Protein AF-A0A661XI75-F1 (afdb_monomer_lite)

Radius of gyration: 15.59 Å; chains: 1; bounding box: 36×25×46 Å

Sequence (110 aa):
MRKETKYEMVGIIIVKDWYGNSGYANICIETDQEGYERIKKDPLQDYLSFGVAKVTYCEFEVFKEIIYRTPKKTITVAHNEPIETITSGTPDTEIYQTALEYPNYVKIKY

Secondary structure (DSSP, 8-state):
-EEEEEEEEEEEEEEE-TTS-EEEEEEEEEE-HHHHHHHHH-TTS---SSS-SEEEEEEEEEEEEEEEEETTEEEEEE-SS-SEEEEEE---HHHHHHHHHS--EEEEE-

Foldseek 3Di:
DDKFKKKWKWWKWWFAFPVRDIAMATEIEIEGPVVVVVCLVPVWDDQDPDGGPTTQKIKIQMWMWMWDDDPVDIDIDTDPHGPDMDIDHDDPVVNRVVCVVDPDYDYGYD

Structure (mmCIF, N/CA/C/O backbone):
data_AF-A0A661XI75-F1
#
_entry.id   AF-A0A661XI75-F1
#
loop_
_atom_site.group_PDB
_atom_site.id
_atom_site.type_symbol
_atom_site.label_atom_id
_atom_site.label_alt_id
_atom_site.label_comp_id
_atom_site.label_asym_id
_atom_site.label_entity_id
_atom_site.label_seq_id
_atom_site.pdbx_PDB_ins_code
_atom_site.Cartn_x
_atom_site.Cartn_y
_atom_site.Cartn_z
_atom_site.occupancy
_atom_site.B_iso_or_equiv
_atom_site.auth_seq_id
_atom_site.auth_comp_id
_atom_site.auth_asym_id
_atom_site.auth_atom_id
_atom_site.pdbx_PDB_model_num
ATOM 1 N N . MET A 1 1 ? -15.262 -4.636 26.847 1.00 75.94 1 MET A N 1
ATOM 2 C CA . MET A 1 1 ? -15.244 -3.784 25.637 1.00 75.94 1 MET A CA 1
ATOM 3 C C . MET A 1 1 ? -14.091 -4.261 24.780 1.00 75.94 1 MET A C 1
ATOM 5 O O . MET A 1 1 ? -12.980 -4.295 25.290 1.00 75.94 1 MET A O 1
ATOM 9 N N . ARG A 1 2 ? -14.345 -4.717 23.550 1.00 86.88 2 ARG A N 1
ATOM 10 C CA . ARG A 1 2 ? -13.281 -5.192 22.654 1.00 86.88 2 ARG A CA 1
ATOM 11 C C . ARG A 1 2 ? -12.793 -4.013 21.817 1.00 86.88 2 ARG A C 1
ATOM 13 O O . ARG A 1 2 ? -13.622 -3.308 21.246 1.00 86.88 2 ARG A O 1
ATOM 20 N N . LYS A 1 3 ? -11.479 -3.802 21.784 1.00 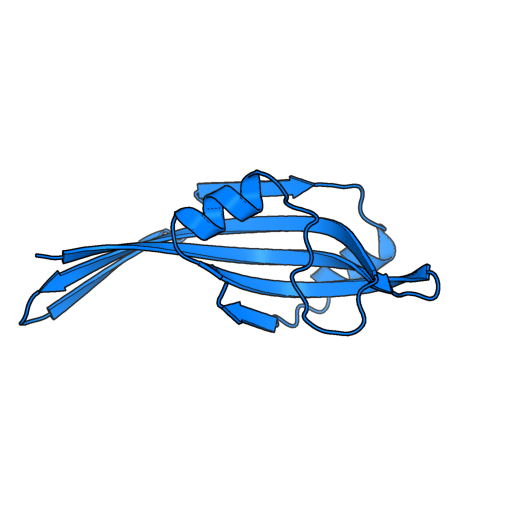89.88 3 LYS A N 1
ATOM 21 C CA . LYS A 1 3 ? -10.814 -2.826 20.919 1.00 89.88 3 LYS A CA 1
ATOM 22 C C . LYS A 1 3 ? -10.163 -3.583 19.766 1.00 89.88 3 LYS A C 1
ATOM 24 O O . LYS A 1 3 ? -9.489 -4.580 20.003 1.00 89.88 3 LYS A O 1
ATOM 29 N N . GLU A 1 4 ? -10.397 -3.121 18.553 1.00 91.88 4 GLU A N 1
ATOM 30 C CA . GLU A 1 4 ? -9.801 -3.628 17.320 1.00 91.88 4 GLU A CA 1
ATOM 31 C C . GLU A 1 4 ? -9.175 -2.437 16.591 1.00 91.88 4 GLU A C 1
ATOM 33 O O . GLU A 1 4 ? -9.757 -1.352 16.575 1.00 91.88 4 GLU A O 1
ATOM 38 N N . THR A 1 5 ? -7.980 -2.627 16.043 1.00 93.19 5 THR A N 1
ATOM 39 C CA . THR A 1 5 ? -7.306 -1.630 15.208 1.00 93.19 5 THR A CA 1
ATOM 40 C C . THR A 1 5 ? -7.290 -2.170 13.791 1.00 93.19 5 THR A C 1
ATOM 42 O O . THR A 1 5 ? -6.877 -3.312 13.589 1.00 93.19 5 THR A O 1
ATOM 45 N N . LYS A 1 6 ? -7.723 -1.355 12.838 1.00 94.69 6 LYS A N 1
ATOM 46 C CA . LYS A 1 6 ? -7.615 -1.637 11.414 1.00 94.69 6 LYS A CA 1
ATOM 47 C C . LYS A 1 6 ? -6.770 -0.578 10.737 1.00 94.69 6 LYS A C 1
ATOM 49 O O . LYS A 1 6 ? -6.699 0.563 11.199 1.00 94.69 6 LYS A O 1
ATOM 54 N N . TYR A 1 7 ? -6.157 -0.992 9.647 1.00 95.50 7 TYR A N 1
ATOM 55 C CA . TYR A 1 7 ? -5.396 -0.147 8.759 1.00 95.50 7 TYR A CA 1
ATOM 56 C C . TYR A 1 7 ? -6.019 -0.239 7.376 1.00 95.50 7 TYR A C 1
ATOM 58 O O . TYR A 1 7 ? -6.318 -1.333 6.894 1.00 95.50 7 TYR A O 1
ATOM 66 N N . GLU A 1 8 ? -6.225 0.916 6.766 1.00 95.25 8 GLU A N 1
ATOM 67 C CA . GLU A 1 8 ? -6.613 1.033 5.370 1.00 95.25 8 GLU A CA 1
ATOM 68 C C . GLU A 1 8 ? -5.466 1.727 4.645 1.00 95.25 8 GLU A C 1
ATOM 70 O O . GLU A 1 8 ? -5.007 2.778 5.080 1.00 95.25 8 GLU A O 1
ATOM 75 N N . MET A 1 9 ? -4.945 1.113 3.590 1.00 95.50 9 MET A N 1
ATOM 76 C CA . MET A 1 9 ? -3.864 1.678 2.789 1.00 95.50 9 MET A CA 1
ATOM 77 C C . MET A 1 9 ? -4.387 1.964 1.399 1.00 95.50 9 MET A C 1
ATOM 79 O O . MET A 1 9 ? -4.796 1.040 0.696 1.00 95.50 9 MET A O 1
ATOM 83 N N . VAL A 1 10 ? -4.386 3.230 1.011 1.00 95.31 10 VAL A N 1
ATOM 84 C CA . VAL A 1 10 ? -4.907 3.673 -0.281 1.00 95.31 10 VAL A CA 1
ATOM 85 C C . VAL A 1 10 ? -3.755 4.223 -1.095 1.00 95.31 10 VAL A C 1
ATOM 87 O O . VAL A 1 10 ? -2.994 5.056 -0.612 1.00 95.31 10 VAL A O 1
ATOM 90 N N . GLY A 1 11 ? -3.604 3.756 -2.329 1.00 95.00 11 GLY A N 1
ATOM 91 C CA . GLY A 1 11 ? -2.580 4.306 -3.203 1.00 95.00 11 GLY A CA 1
ATOM 92 C C . GLY A 1 11 ? -2.339 3.492 -4.460 1.00 95.00 11 GLY A C 1
ATOM 93 O O . GLY A 1 11 ? -3.250 2.836 -4.966 1.00 95.00 11 GLY A O 1
ATOM 94 N N . ILE A 1 12 ? -1.119 3.568 -4.982 1.00 95.50 12 ILE A N 1
ATOM 95 C CA . ILE A 1 12 ? -0.750 3.071 -6.307 1.00 95.50 12 ILE A CA 1
ATOM 96 C C . ILE A 1 12 ? 0.357 2.036 -6.178 1.00 95.50 12 ILE A C 1
ATOM 98 O O . ILE A 1 12 ? 1.329 2.222 -5.448 1.00 95.50 12 ILE A O 1
ATOM 102 N N . ILE A 1 13 ? 0.245 0.974 -6.967 1.00 95.06 13 ILE A N 1
ATOM 103 C CA . ILE A 1 13 ? 1.363 0.095 -7.293 1.00 95.06 13 ILE A CA 1
ATOM 104 C C . ILE A 1 13 ? 1.654 0.159 -8.786 1.00 95.06 13 ILE A C 1
ATOM 106 O O . ILE A 1 13 ? 0.739 0.207 -9.608 1.00 95.06 13 ILE A O 1
ATOM 110 N N . ILE A 1 14 ? 2.935 0.120 -9.135 1.00 94.56 14 ILE A N 1
ATOM 111 C CA . ILE A 1 14 ? 3.407 -0.110 -10.500 1.00 94.56 14 ILE A CA 1
ATOM 112 C C . ILE A 1 14 ? 4.012 -1.502 -10.534 1.00 94.56 14 ILE A C 1
ATOM 114 O O . ILE A 1 14 ? 4.842 -1.863 -9.696 1.00 94.56 14 ILE A O 1
ATOM 118 N N . VAL A 1 15 ? 3.583 -2.283 -11.512 1.00 92.94 15 VAL A N 1
ATOM 119 C CA . VAL A 1 15 ? 3.909 -3.696 -11.651 1.00 92.94 15 VAL A CA 1
ATOM 120 C C . VAL A 1 15 ? 4.582 -3.954 -12.984 1.00 92.94 15 VAL A C 1
ATOM 122 O O . VAL A 1 15 ? 4.355 -3.233 -13.955 1.00 92.94 15 VAL A O 1
ATOM 125 N N . LYS A 1 16 ? 5.383 -5.018 -13.039 1.00 91.62 16 LYS A N 1
ATOM 126 C CA . LYS A 1 16 ? 5.811 -5.621 -14.300 1.00 91.62 16 LYS A CA 1
ATOM 127 C C . LYS A 1 16 ? 5.180 -6.988 -14.460 1.00 91.62 16 LYS A C 1
ATOM 129 O O . LYS A 1 16 ? 5.194 -7.786 -13.520 1.00 91.62 16 LYS A O 1
ATOM 134 N N . ASP A 1 17 ? 4.651 -7.250 -15.647 1.00 89.50 17 ASP A N 1
ATOM 135 C CA . ASP A 1 17 ? 4.215 -8.586 -16.034 1.00 89.50 17 ASP A CA 1
ATOM 136 C C . ASP A 1 17 ? 5.419 -9.489 -16.369 1.00 89.50 17 ASP A C 1
ATOM 138 O O . ASP A 1 17 ? 6.584 -9.074 -16.358 1.00 89.50 17 ASP A O 1
ATOM 142 N N . TRP A 1 18 ? 5.134 -10.753 -16.675 1.00 86.06 18 TRP A N 1
ATOM 143 C CA . TRP A 1 18 ? 6.144 -11.752 -17.039 1.00 86.06 18 TRP A CA 1
ATOM 144 C C . TRP A 1 18 ? 6.856 -11.467 -18.367 1.00 86.06 18 TRP A C 1
ATOM 146 O O . TRP A 1 18 ? 7.928 -12.018 -18.614 1.00 86.06 18 TRP A O 1
ATOM 156 N N . TYR A 1 19 ? 6.287 -10.604 -19.208 1.00 87.81 19 TYR A N 1
ATOM 157 C CA . TYR A 1 19 ? 6.856 -10.174 -20.484 1.00 87.81 19 TYR A CA 1
ATOM 158 C C . TYR A 1 19 ? 7.664 -8.872 -20.352 1.00 87.81 19 TYR A C 1
ATOM 160 O O . TYR A 1 19 ? 8.266 -8.420 -21.324 1.00 87.81 19 TYR A O 1
ATOM 168 N N . GLY A 1 20 ? 7.728 -8.292 -19.148 1.00 86.75 20 GLY A N 1
ATOM 169 C CA . GLY A 1 20 ? 8.452 -7.060 -18.854 1.00 86.75 20 GLY A CA 1
ATOM 170 C C . GLY A 1 20 ? 7.667 -5.780 -19.139 1.00 86.75 20 GLY A C 1
ATOM 171 O O . GLY A 1 20 ? 8.245 -4.699 -18.993 1.00 86.75 20 GLY A O 1
ATOM 172 N N . ASN A 1 21 ? 6.384 -5.879 -19.500 1.00 89.25 21 ASN A N 1
ATOM 173 C CA . ASN A 1 21 ? 5.521 -4.719 -19.685 1.00 89.25 21 ASN A CA 1
ATOM 174 C C . ASN A 1 21 ? 5.167 -4.123 -18.325 1.00 89.25 21 ASN A C 1
ATOM 176 O O . ASN A 1 21 ? 4.833 -4.846 -17.382 1.00 89.25 21 ASN A O 1
ATOM 180 N N . SER A 1 22 ? 5.236 -2.799 -18.236 1.00 91.56 22 SER A N 1
ATOM 181 C CA . SER A 1 22 ? 4.848 -2.064 -17.039 1.00 91.56 22 SER A CA 1
ATOM 182 C C . SER A 1 22 ? 3.348 -1.761 -17.062 1.00 91.56 22 SER A C 1
ATOM 184 O O . SER A 1 22 ? 2.785 -1.423 -18.102 1.00 91.56 22 SER A O 1
ATOM 186 N N . GLY A 1 23 ? 2.709 -1.840 -15.902 1.00 91.19 23 GLY A N 1
ATOM 187 C CA . GLY A 1 23 ? 1.327 -1.420 -15.685 1.00 91.19 23 GLY A CA 1
ATOM 188 C C . GLY A 1 23 ? 1.149 -0.866 -14.278 1.00 91.19 23 GLY A C 1
ATOM 189 O O . GLY A 1 23 ? 2.094 -0.855 -13.489 1.00 91.19 23 GLY A O 1
ATOM 190 N N . TYR A 1 24 ? -0.060 -0.421 -13.946 1.00 92.88 24 TYR A N 1
ATOM 191 C CA . TYR A 1 24 ? -0.381 0.069 -12.608 1.00 92.88 24 TYR A CA 1
ATOM 192 C C . TYR A 1 24 ? -1.682 -0.525 -12.082 1.00 92.88 24 TYR A C 1
ATOM 194 O O . TYR A 1 24 ? -2.539 -0.970 -12.846 1.00 92.88 24 TYR A O 1
ATOM 202 N N . ALA A 1 25 ? -1.836 -0.481 -10.764 1.00 92.19 25 ALA A N 1
ATOM 203 C CA . ALA A 1 25 ? -3.117 -0.653 -10.105 1.00 92.19 25 ALA A CA 1
ATOM 204 C C . ALA A 1 25 ? -3.244 0.367 -8.976 1.00 92.19 25 ALA A C 1
ATOM 206 O O . ALA A 1 25 ? -2.341 0.519 -8.154 1.00 92.19 25 ALA A O 1
ATOM 207 N N . ASN A 1 26 ? -4.385 1.046 -8.929 1.00 93.94 26 ASN A N 1
ATOM 208 C CA . ASN A 1 26 ? -4.797 1.759 -7.732 1.00 93.94 26 ASN A CA 1
ATOM 209 C C . ASN A 1 26 ? -5.389 0.719 -6.781 1.00 93.94 26 ASN A C 1
ATOM 211 O O . ASN A 1 26 ? -6.275 -0.038 -7.181 1.00 93.94 26 ASN A O 1
ATOM 215 N N . ILE A 1 27 ? -4.898 0.639 -5.550 1.00 93.88 27 ILE A N 1
ATOM 216 C CA . ILE A 1 27 ? -5.330 -0.373 -4.588 1.00 93.88 27 ILE A CA 1
ATOM 217 C C . ILE A 1 27 ? -5.739 0.251 -3.260 1.00 93.88 27 ILE A C 1
ATOM 219 O O . ILE A 1 27 ? -5.205 1.270 -2.826 1.00 93.88 27 ILE A O 1
ATOM 223 N N . CYS A 1 28 ? -6.722 -0.384 -2.635 1.00 94.62 28 CYS A N 1
ATOM 224 C CA . CYS A 1 28 ? -7.189 -0.097 -1.289 1.00 94.62 28 CYS A CA 1
ATOM 225 C C . CYS A 1 28 ? -7.049 -1.389 -0.481 1.00 94.62 28 CYS A C 1
ATOM 227 O O . CYS A 1 28 ? -7.793 -2.346 -0.707 1.00 94.62 28 CYS A O 1
ATOM 229 N N . ILE A 1 29 ? -6.060 -1.442 0.407 1.00 94.75 29 ILE A N 1
ATOM 230 C CA . ILE A 1 29 ? -5.752 -2.612 1.227 1.00 94.75 29 ILE A CA 1
ATOM 231 C C . ILE A 1 29 ? -6.365 -2.421 2.611 1.00 94.75 29 ILE A C 1
ATOM 233 O O . ILE A 1 29 ? -5.975 -1.517 3.344 1.00 94.75 29 ILE A O 1
ATOM 237 N N . GLU A 1 30 ? -7.276 -3.308 2.999 1.00 95.31 30 GLU A N 1
ATOM 238 C CA . GLU A 1 30 ? -7.736 -3.431 4.383 1.00 95.31 30 GLU A CA 1
ATOM 239 C C . GLU A 1 30 ? -6.931 -4.518 5.098 1.00 95.31 30 GLU A C 1
ATOM 241 O O . GLU A 1 30 ? -6.927 -5.672 4.665 1.00 95.31 30 GLU A O 1
ATOM 246 N N . THR A 1 31 ? -6.301 -4.168 6.220 1.00 95.19 31 THR A N 1
ATOM 247 C CA . THR A 1 31 ? -5.497 -5.099 7.022 1.00 95.19 31 THR A CA 1
ATOM 248 C C . THR A 1 31 ? -5.588 -4.803 8.522 1.00 95.19 31 THR A C 1
ATOM 250 O O . THR A 1 31 ? -6.063 -3.751 8.959 1.00 95.19 31 THR A O 1
ATOM 253 N N . ASP A 1 32 ? -5.135 -5.746 9.345 1.00 95.75 32 ASP A N 1
ATOM 254 C CA . ASP A 1 32 ? -4.845 -5.524 10.760 1.00 95.75 32 ASP A CA 1
ATOM 255 C C . ASP A 1 32 ? -3.397 -5.040 10.986 1.00 95.75 32 ASP A C 1
ATOM 257 O O . ASP A 1 32 ? -2.667 -4.733 10.041 1.00 95.75 32 ASP A O 1
ATOM 261 N N . GLN A 1 33 ? -2.985 -4.949 12.257 1.00 95.00 33 GLN A N 1
ATOM 262 C CA . GLN A 1 33 ? -1.623 -4.564 12.637 1.00 95.00 33 GLN A CA 1
ATOM 263 C C . GLN A 1 33 ? -0.560 -5.484 12.024 1.00 95.00 33 GLN A C 1
ATOM 265 O O . GLN A 1 33 ? 0.493 -4.997 11.627 1.00 95.00 33 GLN A O 1
ATOM 270 N N . GLU A 1 34 ? -0.800 -6.795 11.980 1.00 95.38 34 GLU A N 1
ATOM 271 C CA . GLU A 1 34 ? 0.193 -7.756 11.504 1.00 95.38 34 GLU A CA 1
ATOM 272 C C . GLU A 1 34 ? 0.433 -7.575 10.007 1.00 95.38 34 GLU A C 1
ATOM 274 O O . GLU A 1 34 ? 1.584 -7.450 9.582 1.00 95.38 34 GLU A O 1
ATOM 279 N N . GLY A 1 35 ? -0.637 -7.483 9.212 1.00 95.12 35 GLY A N 1
ATOM 280 C CA . GLY A 1 35 ? -0.489 -7.239 7.781 1.00 95.12 35 GLY A CA 1
ATOM 281 C C . GLY A 1 35 ? 0.048 -5.836 7.473 1.00 95.12 35 GLY A C 1
ATOM 282 O O . GLY A 1 35 ? 0.842 -5.694 6.546 1.00 95.12 35 GLY A O 1
ATOM 283 N N . TYR A 1 36 ? -0.241 -4.821 8.299 1.00 95.88 36 TYR A N 1
ATOM 284 C CA . TYR A 1 36 ? 0.399 -3.504 8.180 1.00 95.88 36 TYR A CA 1
ATOM 285 C C . TYR A 1 36 ? 1.920 -3.570 8.394 1.00 95.88 36 TYR A C 1
ATOM 287 O O . TYR A 1 36 ? 2.684 -3.065 7.570 1.00 95.88 36 TYR A O 1
ATOM 295 N N . GLU A 1 37 ? 2.385 -4.255 9.441 1.00 96.44 37 GLU A N 1
ATOM 296 C CA . GLU A 1 37 ? 3.823 -4.440 9.685 1.00 96.44 37 GLU A CA 1
ATOM 297 C C . GLU A 1 37 ? 4.489 -5.299 8.600 1.00 96.44 37 GLU A C 1
ATOM 299 O O . GLU A 1 37 ? 5.641 -5.057 8.233 1.00 96.44 37 GLU A O 1
ATOM 304 N N . ARG A 1 38 ? 3.773 -6.294 8.058 1.00 95.56 38 ARG A N 1
ATOM 305 C CA . ARG A 1 38 ? 4.234 -7.105 6.920 1.00 95.56 38 ARG A CA 1
ATOM 306 C C . ARG A 1 38 ? 4.449 -6.234 5.683 1.00 95.56 38 ARG A C 1
ATOM 308 O O . ARG A 1 38 ? 5.493 -6.346 5.047 1.00 95.56 38 ARG A O 1
ATOM 315 N N . ILE A 1 39 ? 3.511 -5.335 5.388 1.00 95.69 39 ILE A N 1
ATOM 316 C CA . ILE A 1 39 ? 3.615 -4.379 4.277 1.00 95.69 39 ILE A CA 1
ATOM 317 C C . ILE A 1 39 ? 4.772 -3.409 4.469 1.00 95.69 39 ILE A C 1
ATOM 319 O O . ILE A 1 39 ? 5.549 -3.205 3.544 1.00 95.69 39 ILE A O 1
ATOM 323 N N . LYS A 1 40 ? 4.970 -2.881 5.676 1.00 95.88 40 LYS A N 1
ATOM 324 C CA . LYS A 1 40 ? 6.111 -1.996 5.949 1.00 95.88 40 LYS A CA 1
ATOM 325 C C . LYS A 1 40 ? 7.467 -2.670 5.781 1.00 95.88 40 LYS A C 1
ATOM 327 O O . LYS A 1 40 ? 8.421 -2.010 5.379 1.00 95.88 40 LYS A O 1
ATOM 332 N N . LYS A 1 41 ? 7.571 -3.959 6.109 1.00 96.56 41 LYS A N 1
ATOM 333 C CA . LYS A 1 41 ? 8.820 -4.721 5.963 1.00 96.56 41 LYS A CA 1
ATOM 334 C C . LYS A 1 41 ? 9.1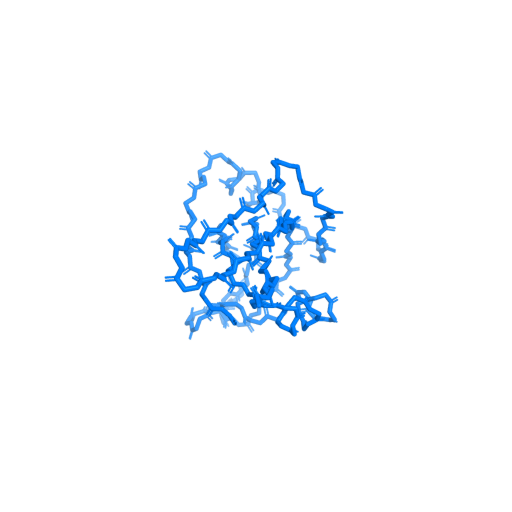38 -5.058 4.512 1.00 96.56 41 LYS A C 1
ATOM 336 O O . LYS A 1 41 ? 10.313 -5.065 4.160 1.00 96.56 41 LYS A O 1
ATOM 341 N N . ASP A 1 42 ? 8.117 -5.328 3.703 1.00 96.06 42 ASP A N 1
ATOM 342 C CA . ASP A 1 42 ? 8.272 -5.628 2.280 1.00 96.06 42 ASP A CA 1
ATOM 343 C C . ASP A 1 42 ? 7.214 -4.905 1.423 1.00 96.06 42 ASP A C 1
ATOM 345 O O . ASP A 1 42 ? 6.219 -5.503 1.001 1.00 96.06 42 ASP A O 1
ATOM 349 N N . PRO A 1 43 ? 7.395 -3.599 1.151 1.00 94.94 43 PRO A N 1
ATOM 350 C CA . PRO A 1 43 ? 6.405 -2.824 0.406 1.00 94.94 43 PRO A CA 1
ATOM 351 C C . PRO A 1 43 ? 6.268 -3.234 -1.068 1.00 94.94 43 PRO A C 1
ATOM 353 O O . PRO A 1 43 ? 5.274 -2.890 -1.700 1.00 94.94 43 PRO A O 1
ATOM 356 N N . LEU A 1 44 ? 7.238 -3.960 -1.633 1.00 94.44 44 LEU A N 1
ATOM 357 C CA . LEU A 1 44 ? 7.229 -4.401 -3.035 1.00 94.44 44 LEU A CA 1
ATOM 358 C C . LEU A 1 44 ? 6.810 -5.872 -3.189 1.00 94.44 44 LEU A C 1
ATOM 360 O O . LEU A 1 44 ? 7.057 -6.483 -4.233 1.00 94.44 44 LEU A O 1
ATOM 364 N N . GLN A 1 45 ? 6.177 -6.440 -2.161 1.00 91.38 45 GLN A N 1
ATOM 365 C CA . GLN A 1 45 ? 5.559 -7.759 -2.241 1.00 91.38 45 GLN A CA 1
ATOM 366 C C . GLN A 1 45 ? 4.414 -7.785 -3.260 1.00 91.38 45 GLN A C 1
ATOM 368 O O . GLN A 1 45 ? 3.917 -6.750 -3.700 1.00 91.38 45 GLN A O 1
ATOM 373 N N . ASP A 1 46 ? 3.965 -8.983 -3.615 1.00 89.06 46 ASP A N 1
ATOM 374 C CA . ASP A 1 46 ? 2.837 -9.135 -4.524 1.00 89.06 46 ASP A CA 1
ATOM 375 C C . ASP A 1 46 ? 1.498 -8.883 -3.812 1.00 89.06 46 ASP A C 1
ATOM 377 O O . ASP A 1 46 ? 1.144 -9.571 -2.852 1.00 89.06 46 ASP A O 1
ATOM 381 N N . TYR A 1 47 ? 0.751 -7.893 -4.299 1.00 86.44 47 TYR A N 1
ATOM 382 C CA . TYR A 1 47 ? -0.590 -7.557 -3.816 1.00 86.44 47 TYR A CA 1
ATOM 383 C C . TYR A 1 47 ? -1.697 -8.141 -4.701 1.00 86.44 47 TYR A C 1
ATOM 385 O O . TYR A 1 47 ? -2.856 -8.173 -4.289 1.00 86.44 47 TYR A O 1
ATOM 393 N N . LEU A 1 48 ? -1.373 -8.576 -5.924 1.00 81.19 48 LEU A N 1
ATOM 394 C CA . LEU A 1 48 ? -2.351 -8.984 -6.928 1.00 81.19 48 LEU A CA 1
ATOM 395 C C . LEU A 1 48 ? -2.184 -10.468 -7.242 1.00 81.19 48 LEU A C 1
ATOM 397 O O . LEU A 1 48 ? -1.155 -10.908 -7.724 1.00 81.19 48 LEU A O 1
ATOM 401 N N . SER A 1 49 ? -3.238 -11.261 -7.058 1.00 66.69 49 SER A N 1
ATOM 402 C CA . SER A 1 49 ? -3.143 -12.721 -7.200 1.00 66.69 49 SER A CA 1
ATOM 403 C C . SER A 1 49 ? -2.875 -13.235 -8.628 1.00 66.69 49 SER A C 1
ATOM 405 O O . SER A 1 49 ? -2.704 -14.440 -8.797 1.00 66.69 49 SER A O 1
ATOM 407 N N . PHE A 1 50 ? -2.876 -12.381 -9.664 1.00 60.34 50 PHE A N 1
ATOM 408 C CA . PHE A 1 50 ? -2.769 -12.811 -11.065 1.00 60.34 50 PHE A CA 1
ATOM 409 C C . PHE A 1 50 ? -2.036 -11.802 -11.961 1.00 60.34 50 PHE A C 1
ATOM 411 O O . PHE A 1 50 ? -2.279 -10.601 -11.891 1.00 60.34 50 PHE A O 1
ATOM 418 N N . GLY A 1 51 ? -1.205 -12.315 -12.877 1.00 60.19 51 GLY A N 1
ATOM 419 C CA . GLY A 1 51 ? -0.637 -11.552 -14.000 1.00 60.19 51 GLY A CA 1
ATOM 420 C C . GLY A 1 51 ? 0.561 -10.654 -13.673 1.00 60.19 51 GLY A C 1
ATOM 421 O O . GLY A 1 51 ? 1.148 -10.085 -14.589 1.00 60.19 51 GLY A O 1
ATOM 422 N N . VAL A 1 52 ? 0.962 -10.562 -12.404 1.00 70.75 52 VAL A N 1
ATOM 423 C CA . VAL A 1 52 ? 2.115 -9.774 -11.958 1.00 70.75 52 VAL A CA 1
ATOM 424 C C . VAL A 1 52 ? 3.331 -10.682 -11.790 1.00 70.75 52 VAL A C 1
ATOM 426 O O . VAL A 1 52 ? 3.239 -11.755 -11.201 1.00 70.75 52 VAL A O 1
ATOM 429 N N . ALA A 1 53 ? 4.475 -10.267 -12.336 1.00 77.12 53 ALA A N 1
ATOM 430 C CA . ALA A 1 53 ? 5.760 -10.902 -12.046 1.00 77.12 53 ALA A CA 1
ATOM 431 C C . ALA A 1 53 ? 6.424 -10.263 -10.820 1.00 77.12 53 ALA A C 1
ATOM 433 O O . ALA A 1 53 ? 7.063 -10.959 -10.033 1.00 77.12 53 ALA A O 1
ATOM 434 N N . LYS A 1 54 ? 6.295 -8.937 -10.664 1.00 89.38 54 LYS A N 1
ATOM 435 C CA . LYS A 1 54 ? 6.716 -8.200 -9.463 1.00 89.38 54 LYS A CA 1
ATOM 436 C C . LYS A 1 54 ? 6.113 -6.799 -9.395 1.00 89.38 54 LYS A C 1
ATOM 438 O O . LYS A 1 54 ? 5.885 -6.169 -10.430 1.00 89.38 54 LYS A O 1
ATOM 443 N N . VAL A 1 55 ? 5.978 -6.276 -8.180 1.00 93.38 55 VAL A N 1
ATOM 444 C CA . VAL A 1 55 ? 5.780 -4.843 -7.936 1.00 93.38 55 VAL A CA 1
ATOM 445 C C . VAL A 1 55 ? 7.137 -4.142 -8.027 1.00 93.38 55 VAL A C 1
ATOM 447 O O . VAL A 1 55 ? 8.130 -4.598 -7.464 1.00 93.38 55 VAL A O 1
ATOM 450 N N . THR A 1 56 ? 7.213 -3.055 -8.790 1.00 94.88 56 THR A N 1
ATOM 451 C CA . THR A 1 56 ? 8.444 -2.266 -8.976 1.00 94.88 56 THR A CA 1
ATOM 452 C C . THR A 1 56 ? 8.412 -0.923 -8.267 1.00 94.88 56 THR A C 1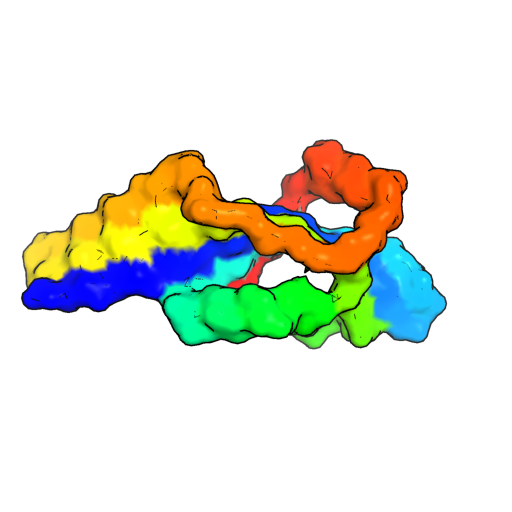
ATOM 454 O O . THR A 1 56 ? 9.471 -0.350 -8.017 1.00 94.88 56 THR A O 1
ATOM 457 N N . TYR A 1 57 ? 7.221 -0.425 -7.951 1.00 96.25 57 TYR A N 1
ATOM 458 C CA . TYR A 1 57 ? 7.029 0.770 -7.142 1.00 96.25 57 TYR A CA 1
ATOM 459 C C . TYR A 1 57 ? 5.693 0.689 -6.403 1.00 96.25 57 TYR A C 1
ATOM 461 O O . TYR A 1 57 ? 4.730 0.132 -6.934 1.00 96.25 57 TYR A O 1
ATOM 469 N N . CYS A 1 58 ? 5.639 1.253 -5.202 1.00 96.19 58 CYS A N 1
ATOM 470 C CA . CYS A 1 58 ? 4.405 1.453 -4.459 1.00 96.19 58 CYS A CA 1
ATOM 471 C C . CYS A 1 58 ? 4.410 2.800 -3.735 1.00 96.19 58 CYS A C 1
ATOM 473 O O . CYS A 1 58 ? 5.457 3.272 -3.285 1.00 96.19 58 CYS A O 1
ATOM 475 N N . GLU A 1 59 ? 3.222 3.360 -3.559 1.00 97.50 59 GLU A N 1
ATOM 476 C CA . GLU A 1 59 ? 2.952 4.506 -2.700 1.00 97.50 59 GLU A CA 1
ATOM 477 C C . GLU A 1 59 ? 1.595 4.307 -2.038 1.00 97.50 59 GLU A C 1
ATOM 479 O O . GLU A 1 59 ? 0.604 4.105 -2.736 1.00 97.50 59 GLU A O 1
ATOM 484 N N . PHE A 1 60 ? 1.555 4.339 -0.707 1.00 97.12 60 PHE A N 1
ATOM 485 C CA . PHE A 1 60 ? 0.341 4.139 0.074 1.00 97.12 60 PHE A CA 1
ATOM 486 C C . PHE A 1 60 ? 0.194 5.193 1.155 1.00 97.12 60 PHE A C 1
ATOM 488 O O . PHE A 1 60 ? 1.055 5.318 2.024 1.00 97.12 60 PHE A O 1
ATOM 495 N N . GLU A 1 61 ? -0.941 5.873 1.163 1.00 97.25 61 GLU A N 1
ATOM 496 C CA . GLU A 1 61 ? -1.413 6.631 2.310 1.00 97.25 61 GLU A CA 1
ATOM 497 C C . GLU A 1 61 ? -2.046 5.668 3.314 1.00 97.25 61 GLU A C 1
ATOM 499 O O . GLU A 1 61 ? -2.969 4.918 2.984 1.00 97.25 61 GLU A O 1
ATOM 504 N N . VAL A 1 62 ? -1.525 5.650 4.542 1.00 96.88 62 VAL A N 1
ATOM 505 C CA . VAL A 1 62 ? -1.980 4.731 5.587 1.00 96.88 62 VAL A CA 1
ATOM 506 C C . VAL A 1 62 ? -2.959 5.446 6.502 1.00 96.88 62 VAL A C 1
ATOM 508 O O . VAL A 1 62 ? -2.597 6.383 7.207 1.00 96.88 62 VAL A O 1
ATOM 511 N N . PHE A 1 63 ? -4.181 4.942 6.573 1.00 95.94 63 PHE A N 1
ATOM 512 C CA . PHE A 1 63 ? -5.224 5.388 7.483 1.00 95.94 63 PHE A CA 1
ATOM 513 C C . PHE A 1 63 ? -5.395 4.376 8.608 1.00 95.94 63 PHE A C 1
ATOM 515 O O . PHE A 1 63 ? -5.249 3.164 8.430 1.00 95.94 63 PHE A O 1
ATOM 522 N N . LYS A 1 64 ? -5.706 4.882 9.800 1.00 93.75 64 LYS A N 1
ATOM 523 C CA . LYS A 1 64 ? -5.923 4.062 10.989 1.00 93.75 64 LYS A CA 1
ATOM 524 C C . LYS A 1 64 ? -7.356 4.201 11.458 1.00 93.75 64 LYS A C 1
ATOM 526 O O . LYS A 1 64 ? -7.830 5.307 11.710 1.00 93.75 64 LYS A O 1
ATOM 531 N N . GLU A 1 65 ? -7.999 3.067 11.689 1.00 93.00 65 GLU A N 1
ATOM 532 C CA . GLU A 1 65 ? -9.307 3.003 12.320 1.00 93.00 65 GLU A CA 1
ATOM 533 C C . GLU A 1 65 ? -9.227 2.256 13.647 1.00 93.00 65 GLU A C 1
ATOM 535 O O . GLU A 1 65 ? -8.638 1.178 13.760 1.00 93.00 65 GLU A O 1
ATOM 540 N N . ILE A 1 66 ? -9.857 2.813 14.678 1.00 92.00 66 ILE A N 1
ATOM 541 C CA . ILE A 1 66 ? -10.011 2.148 15.970 1.00 92.00 66 ILE A CA 1
ATOM 542 C C . ILE A 1 66 ? -11.487 1.833 16.180 1.00 92.00 66 ILE A C 1
ATOM 544 O O . ILE A 1 66 ? -12.321 2.729 16.309 1.00 92.00 66 ILE A O 1
ATOM 548 N N . ILE A 1 67 ? -11.804 0.544 16.267 1.00 91.56 67 ILE A N 1
ATOM 549 C CA . ILE A 1 67 ? -13.164 0.042 16.427 1.00 91.56 67 ILE A CA 1
ATOM 550 C C . ILE A 1 67 ? -13.351 -0.448 17.865 1.00 91.56 67 ILE A C 1
ATOM 552 O O . ILE A 1 67 ? -12.711 -1.399 18.320 1.00 91.56 67 ILE A O 1
ATOM 556 N N . TYR A 1 68 ? -14.279 0.174 18.586 1.00 92.38 68 TYR A N 1
ATOM 557 C CA . TYR A 1 68 ? -14.711 -0.243 19.915 1.00 92.38 68 TYR A CA 1
ATOM 558 C C . TYR A 1 68 ? -16.042 -0.985 19.818 1.00 92.38 68 TYR A C 1
ATOM 560 O O . TYR A 1 68 ? -17.067 -0.404 19.459 1.00 92.38 68 TYR A O 1
ATOM 568 N N . ARG A 1 69 ? -16.050 -2.270 20.186 1.00 91.31 69 ARG A N 1
ATOM 569 C CA . ARG A 1 69 ? -17.261 -3.101 20.209 1.00 91.31 69 ARG A CA 1
ATOM 570 C C . ARG A 1 69 ? -17.717 -3.389 21.634 1.00 91.31 69 ARG A C 1
ATOM 572 O O . ARG A 1 69 ? -16.957 -3.847 22.499 1.00 91.31 69 ARG A O 1
ATOM 579 N N . THR A 1 70 ? -19.000 -3.148 21.862 1.00 90.25 70 THR A N 1
ATOM 580 C CA . THR A 1 70 ? -19.748 -3.539 23.060 1.00 90.25 70 THR A CA 1
ATOM 581 C C . THR A 1 70 ? -20.977 -4.345 22.633 1.00 90.25 70 THR A C 1
ATOM 583 O O . THR A 1 70 ? -21.375 -4.238 21.475 1.00 90.25 70 THR A O 1
ATOM 586 N N . PRO A 1 71 ? -21.642 -5.089 23.535 1.00 91.38 71 PRO A N 1
ATOM 587 C CA . PRO A 1 71 ? -22.868 -5.809 23.180 1.00 91.38 71 PRO A CA 1
ATOM 588 C C . PRO A 1 71 ? -24.001 -4.920 22.641 1.00 91.38 71 PRO A C 1
ATOM 590 O O . PRO A 1 71 ? -24.919 -5.423 22.012 1.00 91.38 71 PRO A O 1
ATOM 593 N N . LYS A 1 72 ? -23.960 -3.606 22.909 1.00 91.75 72 LYS A N 1
ATOM 594 C CA . LYS A 1 72 ? -25.038 -2.662 22.576 1.00 91.75 72 LYS A CA 1
ATOM 595 C C . LYS A 1 72 ? -24.717 -1.741 21.398 1.00 91.75 72 LYS A C 1
ATOM 597 O O . LYS A 1 72 ? -25.631 -1.151 20.839 1.00 91.75 72 LYS A O 1
ATOM 602 N N . LYS A 1 73 ? -23.434 -1.547 21.077 1.00 90.00 73 LYS A N 1
ATOM 603 C CA . LYS A 1 73 ? -22.988 -0.609 20.037 1.00 90.00 73 LYS A CA 1
ATOM 604 C C . LYS A 1 73 ? -21.567 -0.879 19.557 1.00 90.00 73 LYS A C 1
ATOM 606 O O . LYS A 1 73 ? -20.724 -1.355 20.328 1.00 90.00 73 LYS A O 1
ATOM 611 N N . THR A 1 74 ? -21.317 -0.449 18.325 1.00 90.19 74 THR A N 1
ATOM 612 C CA . THR A 1 74 ? -19.994 -0.290 17.715 1.00 90.19 74 THR A CA 1
ATOM 613 C C . THR A 1 74 ? -19.692 1.203 17.590 1.00 90.19 74 THR A C 1
ATOM 615 O O . THR A 1 74 ? -20.551 1.962 17.151 1.00 90.19 74 THR A O 1
ATOM 618 N N . ILE A 1 75 ? -18.498 1.626 18.002 1.00 90.06 75 ILE A N 1
ATOM 619 C CA . ILE A 1 75 ? -17.973 2.981 17.784 1.00 90.06 75 ILE A CA 1
ATOM 620 C C . ILE A 1 75 ? -16.724 2.845 16.919 1.00 90.06 75 ILE A C 1
ATOM 622 O O . ILE A 1 75 ? -15.808 2.121 17.307 1.00 90.06 75 ILE A O 1
ATOM 626 N N . THR A 1 76 ? -16.676 3.553 15.795 1.00 89.38 76 THR A N 1
ATOM 627 C CA . THR A 1 76 ? -15.490 3.644 14.937 1.00 89.38 76 THR A CA 1
ATOM 628 C C . THR A 1 76 ? -14.894 5.036 15.074 1.00 89.38 76 THR A C 1
ATOM 630 O O . THR A 1 76 ? -15.608 6.030 14.968 1.00 89.38 76 THR A O 1
ATOM 633 N N . VAL A 1 77 ? -13.593 5.100 15.341 1.00 90.06 77 VAL A N 1
ATOM 634 C CA . VAL A 1 77 ? -12.800 6.328 15.288 1.00 90.06 77 VAL A CA 1
ATOM 635 C C . VAL A 1 77 ? -11.901 6.204 14.067 1.00 90.06 77 VAL A C 1
ATOM 637 O O . VAL A 1 77 ? -10.940 5.437 14.102 1.00 90.06 77 VAL A O 1
ATOM 640 N N . ALA A 1 78 ? -12.261 6.905 12.995 1.00 85.88 78 ALA A N 1
ATOM 641 C CA . ALA A 1 78 ? -11.472 6.996 11.774 1.00 85.88 78 ALA A CA 1
ATOM 642 C C . ALA A 1 78 ? -10.735 8.339 11.750 1.00 85.88 78 ALA A C 1
ATOM 644 O O . ALA A 1 78 ? -11.298 9.370 12.132 1.00 85.88 78 ALA A O 1
ATOM 645 N N . HIS A 1 79 ? -9.471 8.311 11.343 1.00 81.44 79 HIS A N 1
ATOM 646 C CA . HIS A 1 79 ? -8.691 9.514 11.084 1.00 81.44 79 HIS A CA 1
ATOM 647 C C . HIS A 1 79 ? -8.842 9.886 9.605 1.00 81.44 79 HIS A C 1
ATOM 649 O O . HIS A 1 79 ? -8.653 9.035 8.745 1.00 81.44 79 HIS A O 1
ATOM 655 N N . ASN A 1 80 ? -9.179 11.147 9.321 1.00 84.12 80 ASN A N 1
ATOM 656 C CA . ASN A 1 80 ? -9.338 11.640 7.944 1.00 84.12 80 ASN A CA 1
ATOM 657 C C . ASN A 1 80 ? -8.000 12.000 7.277 1.00 84.12 80 ASN A C 1
ATOM 659 O O . ASN A 1 80 ? -7.972 12.288 6.088 1.00 84.12 80 ASN A O 1
ATOM 663 N N . GLU A 1 81 ? -6.915 12.020 8.048 1.00 91.62 81 GLU A N 1
ATOM 664 C CA . GLU A 1 81 ? -5.559 12.270 7.566 1.00 91.62 81 GLU A CA 1
ATOM 665 C C . GLU A 1 81 ? -4.740 10.980 7.684 1.00 91.62 81 GLU A C 1
ATOM 667 O O . GLU A 1 81 ? -4.922 10.233 8.661 1.00 91.62 81 GLU A O 1
ATOM 672 N N . PRO A 1 82 ? -3.840 10.709 6.724 1.00 95.25 82 PRO A N 1
ATOM 673 C CA . PRO A 1 82 ? -2.968 9.554 6.805 1.00 95.25 82 PRO A CA 1
ATOM 674 C C . PRO A 1 82 ? -2.008 9.689 7.990 1.00 95.25 82 PRO A C 1
ATOM 676 O O . PRO A 1 82 ? -1.475 10.760 8.279 1.00 95.25 82 PRO A O 1
ATOM 679 N N . ILE A 1 83 ? -1.769 8.578 8.684 1.00 95.25 83 ILE A N 1
ATOM 680 C CA . ILE A 1 83 ? -0.803 8.512 9.786 1.00 95.25 83 ILE A CA 1
ATOM 681 C C . ILE A 1 83 ? 0.643 8.449 9.280 1.00 95.25 83 ILE A C 1
ATOM 683 O O . ILE A 1 83 ? 1.560 8.823 10.008 1.00 95.25 83 ILE A O 1
ATOM 687 N N . GLU A 1 84 ? 0.843 7.956 8.058 1.00 96.19 84 GLU A N 1
ATOM 688 C CA . GLU A 1 84 ? 2.108 7.955 7.328 1.00 96.19 84 GLU A CA 1
ATOM 689 C C . GLU A 1 84 ? 1.865 7.646 5.845 1.00 96.19 84 GLU A C 1
ATOM 691 O O . GLU A 1 84 ? 0.781 7.195 5.461 1.00 96.19 84 GLU A O 1
ATOM 696 N N . THR A 1 85 ? 2.916 7.810 5.044 1.00 97.31 85 THR A N 1
ATOM 697 C CA . THR A 1 85 ? 2.968 7.350 3.656 1.00 97.31 85 THR A CA 1
ATOM 698 C C . THR A 1 85 ? 4.070 6.303 3.516 1.00 97.31 85 THR A C 1
ATOM 700 O O . THR A 1 85 ? 5.208 6.538 3.927 1.00 97.31 85 THR A O 1
ATOM 703 N N . ILE A 1 86 ? 3.745 5.145 2.941 1.00 97.06 86 ILE A N 1
ATOM 704 C CA . ILE A 1 86 ? 4.714 4.099 2.598 1.00 97.06 86 ILE A CA 1
ATOM 705 C C . ILE A 1 86 ? 5.055 4.247 1.119 1.00 97.06 86 ILE A C 1
ATOM 707 O O . ILE A 1 86 ? 4.194 4.016 0.276 1.00 97.06 86 ILE A O 1
ATOM 711 N N . THR A 1 87 ? 6.311 4.561 0.805 1.00 97.19 87 THR A N 1
ATOM 712 C CA . THR A 1 87 ? 6.793 4.670 -0.580 1.00 97.19 87 THR A CA 1
ATOM 713 C C . THR A 1 87 ? 8.027 3.799 -0.778 1.00 97.19 87 THR A C 1
ATOM 715 O O . THR A 1 87 ? 8.943 3.811 0.046 1.00 97.19 87 THR A O 1
ATOM 718 N N . SER A 1 88 ? 8.069 3.042 -1.874 1.00 97.44 88 SER A N 1
ATOM 719 C CA . SER A 1 88 ? 9.219 2.208 -2.234 1.00 97.44 88 SER A CA 1
ATOM 720 C C . SER A 1 88 ? 9.357 2.065 -3.746 1.00 97.44 88 SER A C 1
ATOM 722 O O . SER A 1 88 ? 8.364 2.042 -4.468 1.00 97.44 88 SER A O 1
ATOM 724 N N . GLY A 1 89 ? 10.594 1.924 -4.224 1.00 95.44 89 GLY A N 1
ATOM 725 C CA . GLY A 1 89 ? 10.921 1.828 -5.647 1.00 95.44 89 GLY A CA 1
ATOM 726 C C . GLY A 1 89 ? 11.064 3.186 -6.340 1.00 95.44 89 GLY A C 1
ATOM 727 O O . GLY A 1 89 ? 11.122 4.237 -5.704 1.00 95.44 89 GLY A O 1
ATOM 728 N N . THR A 1 90 ? 11.144 3.161 -7.669 1.00 93.75 90 THR A N 1
ATOM 729 C CA . THR A 1 90 ? 11.188 4.366 -8.510 1.00 93.75 90 THR A CA 1
ATOM 730 C C . THR A 1 90 ? 10.075 4.261 -9.543 1.00 93.75 90 THR A C 1
ATOM 732 O O . THR A 1 90 ? 10.042 3.261 -10.268 1.00 93.75 90 THR A O 1
ATOM 735 N N . PRO A 1 91 ? 9.153 5.234 -9.602 1.00 92.38 91 PRO A N 1
A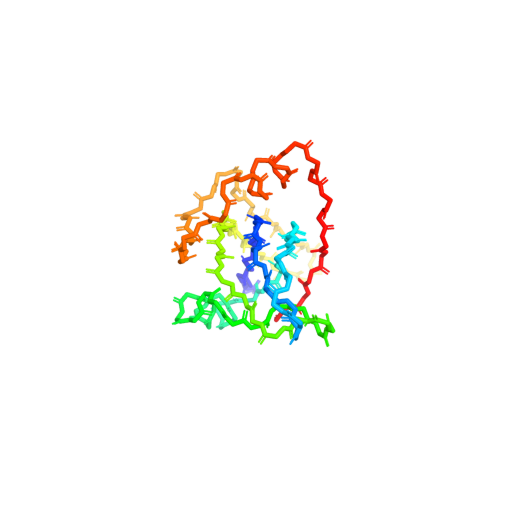TOM 736 C CA . PRO A 1 91 ? 8.028 5.144 -10.508 1.00 92.38 91 PRO A CA 1
ATOM 737 C C . PRO A 1 91 ? 8.481 5.357 -11.950 1.00 92.38 91 PRO A C 1
ATOM 739 O O . PRO A 1 91 ? 9.357 6.173 -12.237 1.00 92.38 91 PRO A O 1
ATOM 742 N N . ASP A 1 92 ? 7.831 4.646 -12.863 1.00 92.62 92 ASP A N 1
ATOM 743 C CA . ASP A 1 92 ? 7.745 5.096 -14.245 1.00 92.62 92 ASP A CA 1
ATOM 744 C C . ASP A 1 92 ? 6.804 6.308 -14.268 1.00 92.62 92 ASP A C 1
ATOM 746 O O . ASP A 1 92 ? 5.624 6.186 -13.928 1.00 92.62 92 ASP A O 1
ATOM 750 N N . THR A 1 93 ? 7.343 7.488 -14.580 1.00 93.31 93 THR A N 1
ATOM 751 C CA . THR A 1 93 ? 6.622 8.759 -14.444 1.00 93.31 93 THR A CA 1
ATOM 752 C C . THR A 1 93 ? 5.353 8.797 -15.289 1.00 93.31 93 THR A C 1
ATOM 754 O O . THR A 1 93 ? 4.336 9.281 -14.806 1.00 93.31 93 THR A O 1
ATOM 757 N N . GLU A 1 94 ? 5.375 8.279 -16.519 1.00 94.19 94 GLU A N 1
ATOM 758 C CA . GLU A 1 94 ? 4.205 8.327 -17.410 1.00 94.19 94 GLU A CA 1
ATOM 759 C C . GLU A 1 94 ? 3.069 7.455 -16.865 1.00 94.19 94 GLU A C 1
ATOM 761 O O . GLU A 1 94 ? 1.908 7.873 -16.807 1.00 94.19 94 GLU A O 1
ATOM 766 N N . ILE A 1 95 ? 3.418 6.264 -16.379 1.00 93.00 95 ILE A N 1
ATOM 767 C CA . ILE A 1 95 ? 2.467 5.329 -15.773 1.00 93.00 95 ILE A CA 1
ATOM 768 C C . ILE A 1 95 ? 1.920 5.885 -14.459 1.00 93.00 95 ILE A C 1
ATOM 770 O O . ILE A 1 95 ? 0.721 5.791 -14.207 1.00 93.00 95 ILE A O 1
ATOM 774 N N . TYR A 1 96 ? 2.776 6.490 -13.637 1.00 93.12 96 TYR A N 1
ATOM 775 C CA . TYR A 1 96 ? 2.366 7.108 -12.380 1.00 93.12 96 TYR A CA 1
ATOM 776 C C . TYR A 1 96 ? 1.392 8.270 -12.606 1.00 93.12 96 TYR A C 1
ATOM 778 O O . TYR A 1 96 ? 0.343 8.310 -11.969 1.00 93.12 96 TYR A O 1
ATOM 786 N N . GLN A 1 97 ? 1.676 9.169 -13.556 1.00 94.38 97 GLN A N 1
ATOM 787 C CA . GLN A 1 97 ? 0.748 10.254 -13.898 1.00 94.38 97 GLN A CA 1
ATOM 788 C C . GLN A 1 97 ? -0.588 9.707 -14.413 1.00 94.38 97 GLN A C 1
ATOM 790 O O . GLN A 1 97 ? -1.644 10.133 -13.954 1.00 94.38 97 GLN A O 1
ATOM 795 N N . THR A 1 98 ? -0.556 8.686 -15.275 1.00 92.44 98 THR A N 1
ATOM 796 C CA . THR A 1 98 ? -1.780 8.017 -15.749 1.00 92.44 98 THR A CA 1
ATOM 797 C C . THR A 1 98 ? -2.588 7.422 -14.588 1.00 92.44 98 THR A C 1
ATOM 799 O O . THR A 1 98 ? -3.815 7.523 -14.561 1.00 92.44 98 THR A O 1
ATOM 802 N N . ALA A 1 99 ? -1.913 6.825 -13.601 1.00 91.06 99 ALA A N 1
ATOM 803 C CA . ALA A 1 99 ? -2.556 6.250 -12.425 1.00 91.06 99 ALA A CA 1
ATOM 804 C C . ALA A 1 99 ? -3.267 7.295 -11.555 1.00 91.06 99 ALA A C 1
ATOM 806 O O . ALA A 1 99 ? -4.335 6.990 -11.018 1.00 91.06 99 ALA A O 1
ATOM 807 N N . LEU A 1 100 ? -2.698 8.502 -11.457 1.00 91.62 100 LEU A N 1
ATOM 808 C CA . LEU A 1 100 ? -3.288 9.649 -10.763 1.00 91.62 100 LEU A CA 1
ATOM 809 C C . LEU A 1 100 ? -4.469 10.259 -11.529 1.00 91.62 100 LEU A C 1
ATOM 811 O O . LEU A 1 100 ? -5.450 10.667 -10.912 1.00 91.62 100 LEU A O 1
ATOM 815 N N . GLU A 1 101 ? -4.390 10.322 -12.861 1.00 93.38 101 GLU A N 1
ATOM 816 C CA . GLU A 1 101 ? -5.459 10.869 -13.707 1.00 93.38 101 GLU A CA 1
ATOM 817 C C . GLU A 1 101 ? -6.697 9.962 -13.751 1.00 93.38 101 GLU A C 1
ATOM 819 O O . GLU A 1 101 ? -7.828 10.453 -13.769 1.00 93.38 101 GLU A O 1
ATOM 824 N N . TYR A 1 102 ? -6.496 8.640 -13.736 1.00 88.00 102 TYR A N 1
ATOM 825 C CA . TYR A 1 102 ? -7.566 7.645 -13.855 1.00 88.00 102 TYR A CA 1
ATOM 826 C C . TYR A 1 102 ? -7.562 6.659 -12.676 1.00 88.00 102 TYR A C 1
ATOM 828 O O . TYR A 1 102 ? -7.264 5.467 -12.855 1.00 88.00 102 TYR A O 1
ATOM 836 N N . PRO A 1 103 ? -7.910 7.122 -11.459 1.00 86.75 103 PRO A N 1
ATOM 837 C CA . PRO A 1 103 ? -7.931 6.272 -10.284 1.00 86.75 103 PRO A CA 1
ATOM 838 C C . PRO A 1 103 ? -9.091 5.273 -10.359 1.00 86.75 103 PRO A C 1
ATOM 840 O O . PRO A 1 103 ? -10.265 5.642 -10.347 1.00 86.75 103 PRO A O 1
ATOM 843 N N . ASN A 1 104 ? -8.761 3.983 -10.409 1.00 86.75 104 ASN A N 1
ATOM 844 C CA . ASN A 1 104 ? -9.729 2.892 -10.293 1.00 86.75 104 ASN A CA 1
ATOM 845 C C . ASN A 1 104 ? -9.267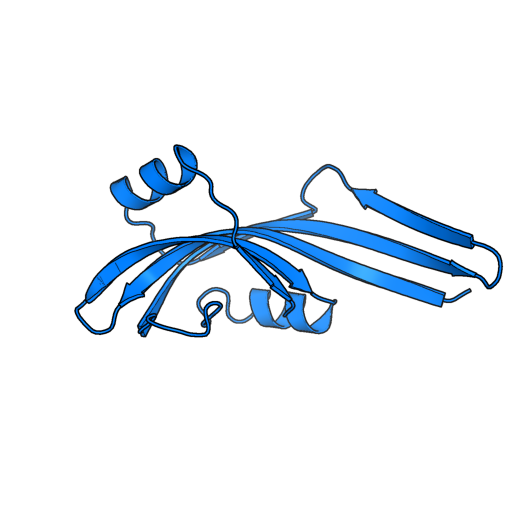 1.900 -9.225 1.00 86.75 104 ASN A C 1
ATOM 847 O O . ASN A 1 104 ? -8.429 1.036 -9.490 1.00 86.75 104 ASN A O 1
ATOM 851 N N . TYR A 1 105 ? -9.780 2.074 -8.007 1.00 86.62 105 TYR A N 1
ATOM 852 C CA . TYR A 1 105 ? -9.313 1.340 -6.838 1.00 86.62 105 TYR A CA 1
ATOM 853 C C . TYR A 1 105 ? -9.826 -0.097 -6.809 1.00 86.62 105 TYR A C 1
ATOM 855 O O . TYR A 1 105 ? -11.027 -0.358 -6.727 1.00 86.62 105 TYR A O 1
ATOM 863 N N . VAL A 1 106 ? -8.886 -1.035 -6.772 1.00 88.00 106 VAL A N 1
ATOM 864 C CA . VAL A 1 106 ? -9.147 -2.439 -6.471 1.00 88.00 106 VAL A CA 1
ATOM 865 C C . VAL A 1 106 ? -9.054 -2.634 -4.962 1.00 88.00 106 VAL A C 1
ATOM 867 O O . VAL A 1 106 ? -8.022 -2.369 -4.345 1.00 88.00 106 VAL A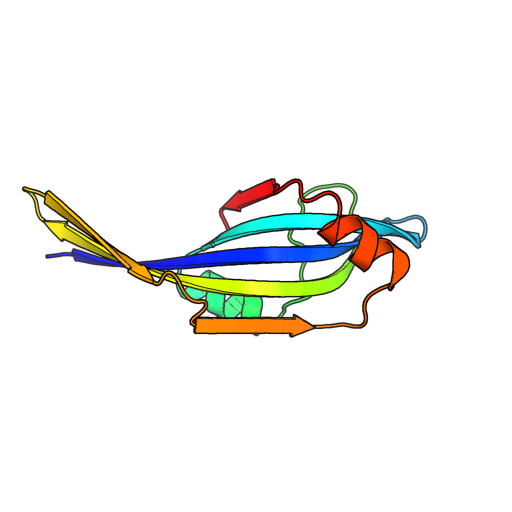 O 1
ATOM 870 N N . LYS A 1 107 ? -10.145 -3.102 -4.354 1.00 90.31 107 LYS A N 1
ATOM 871 C CA . LYS A 1 107 ? -10.188 -3.380 -2.918 1.00 90.31 107 LYS A CA 1
ATOM 872 C C . LYS A 1 107 ? -9.622 -4.764 -2.615 1.00 90.31 107 LYS A C 1
ATOM 874 O O . LYS A 1 107 ? -10.090 -5.759 -3.168 1.00 90.31 107 LYS A O 1
ATOM 879 N N . ILE A 1 108 ? -8.659 -4.822 -1.704 1.00 86.88 108 ILE A N 1
ATOM 880 C CA . ILE A 1 108 ? -7.941 -6.029 -1.299 1.00 86.88 108 ILE A CA 1
ATOM 881 C C . ILE A 1 108 ? -8.112 -6.204 0.210 1.00 86.88 108 ILE A C 1
ATOM 883 O O . ILE A 1 108 ? -7.960 -5.256 0.978 1.00 86.88 108 ILE A O 1
ATOM 887 N N . LYS A 1 109 ? -8.438 -7.424 0.641 1.00 85.38 109 LYS A N 1
ATOM 888 C CA . LYS A 1 109 ? -8.384 -7.818 2.054 1.00 85.38 109 LYS A CA 1
ATOM 889 C C . LYS A 1 109 ? -7.133 -8.656 2.254 1.00 85.38 109 LYS A C 1
ATOM 891 O O . LYS A 1 109 ? -6.982 -9.652 1.546 1.00 85.38 109 LYS A O 1
ATOM 896 N N . TYR A 1 110 ? -6.264 -8.230 3.162 1.00 77.88 110 TYR A N 1
ATOM 897 C CA . TYR A 1 110 ? -4.901 -8.746 3.296 1.00 77.88 110 TYR A CA 1
ATOM 898 C C . TYR A 1 110 ? -4.614 -9.343 4.676 1.00 77.88 110 TYR A C 1
ATOM 900 O O . TYR A 1 110 ? -5.283 -8.917 5.644 1.00 77.88 110 TYR A O 1
#

pLDDT: mean 91.07, std 6.79, range [60.19, 97.5]